Protein AF-A0A8T3XXR1-F1 (afdb_monomer)

Sequence (159 aa):
MVFEQLYPIFDMIFSPLTILPHYVSVLILSSMLTMLVLSINRLLVNKDVAKSIRTKMEEIKENLNQAQKLGDKENVNKLINEMMKTNNEYMKHTLKALVVSMLVISLILPWVGEKYKGLTVASLPFNLPFVGHSFDWLLWYFLVSLTLGWIANKMFGVS

Foldseek 3Di:
DVLVVCLVVVCVVLVVLLVDQLLRSLLVVLLVLLVVLLVLLVVLQDPVLVVVLVVLLVVLVVVLVVCVVVVPPVSNVVSVVVNVVSVVVVVVSVVVSVVVSVVSCVSVVVSVCVSQPPPFNDAAPDADVPCGGGDGSVNSSVVSSVVVVVVSCVVVVVD

Mean predicted aligned error: 7.07 Å

Radius of gyration: 22.3 Å; Cα contacts (8 Å, |Δi|>4): 105; chains: 1; bounding box: 42×40×64 Å

pLDDT: mean 86.7, std 7.04, range [40.81, 95.38]

Secondary structure (DSSP, 8-state):
-TGGGGHHHHHHHHHHHHTS-HHHHHHHHHHHHHHHHHHHHHHHS-HHHHHHHHHHHHHHHHHHHHHHHTT-HHHHHHHHHHHHHHHHHHHHHHHHHHHHHHHHHHHHHHHHHHHTTT---EEEEEEETTTEEEE-HHHHHHHHHHHHHHHHHHHTT--

Solvent-accessible surface area (backbone atoms only — not comparable to full-atom values): 8750 Å² total; per-residue (Å²): 114,78,72,62,70,47,43,65,59,50,45,68,73,42,44,78,44,68,75,45,61,56,47,58,29,49,49,52,52,28,48,52,51,40,51,52,42,51,49,50,36,57,71,57,48,56,67,66,58,56,48,51,51,52,53,51,52,52,52,45,51,52,52,37,56,51,28,58,75,69,65,39,64,68,60,34,54,52,42,53,52,51,49,52,52,52,50,50,53,52,47,52,52,51,48,54,33,48,52,54,40,49,54,55,46,64,65,48,50,60,54,53,49,65,76,41,57,94,40,72,32,45,77,50,99,57,74,44,88,100,58,46,48,50,32,42,54,66,58,50,32,50,53,50,36,52,54,51,48,53,52,48,40,62,77,68,64,78,114

Nearest PDB structures (foldseek):
  6zw6-assembly1_A  TM=5.375E-01  e=2.369E+00  Nostoc punctiforme
  6zw5-assembly1_A  TM=5.872E-01  e=4.623E+00  Nostoc punctiforme
  6zw4-assembly1_A  TM=5.785E-01  e=4.623E+00  Nostoc punctiforme

Structure (mmCIF, N/CA/C/O backbone):
data_AF-A0A8T3XXR1-F1
#
_entry.id   AF-A0A8T3XXR1-F1
#
loop_
_atom_site.group_PDB
_atom_site.id
_atom_site.type_symbol
_atom_site.label_atom_id
_atom_site.label_alt_id
_atom_site.label_comp_id
_atom_site.label_asym_id
_atom_site.label_entity_id
_atom_site.label_seq_id
_atom_site.pdbx_PDB_ins_code
_atom_site.Cartn_x
_atom_site.Cartn_y
_atom_site.Cartn_z
_atom_site.occupancy
_atom_site.B_iso_or_equiv
_atom_site.auth_seq_id
_atom_site.auth_comp_id
_atom_site.auth_asym_id
_atom_site.auth_atom_id
_atom_site.pdbx_PDB_model_num
ATOM 1 N N . MET A 1 1 ? 17.084 -18.160 -5.840 1.00 60.66 1 MET A N 1
ATOM 2 C CA . MET A 1 1 ? 16.945 -19.555 -6.323 1.00 60.66 1 MET A CA 1
ATOM 3 C C . MET A 1 1 ? 15.516 -19.994 -6.652 1.00 60.66 1 MET A C 1
ATOM 5 O O . MET A 1 1 ? 15.303 -20.301 -7.811 1.00 60.66 1 MET A O 1
ATOM 9 N N . VAL A 1 2 ? 14.528 -20.050 -5.736 1.00 71.81 2 VAL A N 1
ATOM 10 C CA . VAL A 1 2 ? 13.175 -20.557 -6.112 1.00 71.81 2 VAL A CA 1
ATOM 11 C C . VAL A 1 2 ? 12.416 -19.591 -7.038 1.00 71.81 2 VAL A C 1
ATOM 13 O O . VAL A 1 2 ? 11.851 -20.021 -8.035 1.00 71.81 2 VAL A O 1
ATOM 16 N N . PHE A 1 3 ? 12.447 -18.281 -6.768 1.00 74.31 3 PHE A N 1
ATOM 17 C CA . PHE A 1 3 ? 11.736 -17.287 -7.592 1.00 74.31 3 PHE A CA 1
ATOM 18 C C . PHE A 1 3 ? 12.329 -17.096 -8.996 1.00 74.31 3 PHE A C 1
ATOM 20 O O . PHE A 1 3 ? 11.594 -16.806 -9.933 1.00 74.31 3 PHE A O 1
ATOM 27 N N . GLU A 1 4 ? 13.634 -17.324 -9.162 1.00 81.25 4 GLU A N 1
ATOM 28 C CA . GLU A 1 4 ? 14.314 -17.260 -10.466 1.00 81.25 4 GLU A CA 1
ATOM 29 C C . GLU A 1 4 ? 13.793 -18.320 -11.445 1.00 81.25 4 GLU A C 1
ATOM 31 O O . GLU A 1 4 ? 13.802 -18.102 -12.651 1.00 81.25 4 GLU A O 1
ATOM 36 N N . GLN A 1 5 ? 13.260 -19.440 -10.943 1.00 85.75 5 GLN A N 1
ATOM 37 C CA . GLN A 1 5 ? 12.639 -20.466 -11.788 1.00 85.75 5 GLN A CA 1
ATOM 38 C C . GLN A 1 5 ? 11.371 -19.958 -12.490 1.00 85.75 5 GLN A C 1
ATOM 40 O O . GLN A 1 5 ? 10.970 -20.518 -13.507 1.00 85.75 5 GLN A O 1
ATOM 45 N N . LEU A 1 6 ? 10.746 -18.891 -11.977 1.00 86.38 6 LEU A N 1
ATOM 46 C CA . LEU A 1 6 ? 9.574 -18.261 -12.588 1.00 86.38 6 LEU A CA 1
ATOM 47 C C . LEU A 1 6 ? 9.952 -17.223 -13.652 1.00 86.38 6 LEU A C 1
ATOM 49 O O . LEU A 1 6 ? 9.092 -16.817 -14.432 1.00 86.38 6 LEU A O 1
ATOM 53 N N . TYR A 1 7 ? 11.220 -16.807 -13.723 1.00 88.31 7 TYR A N 1
ATOM 54 C CA . TYR A 1 7 ? 11.657 -15.756 -14.645 1.00 88.31 7 TYR A CA 1
ATOM 55 C C . TYR A 1 7 ? 11.426 -16.122 -16.116 1.00 88.31 7 TYR A C 1
ATOM 57 O O . TYR A 1 7 ? 10.880 -15.281 -16.822 1.00 88.31 7 TYR A O 1
ATOM 65 N N . PRO A 1 8 ? 11.702 -17.358 -16.584 1.00 88.69 8 PRO A N 1
ATOM 66 C CA . PRO A 1 8 ? 11.401 -17.745 -17.962 1.00 88.69 8 PRO A CA 1
ATOM 67 C C . PRO A 1 8 ? 9.906 -17.680 -18.295 1.00 88.69 8 PRO A C 1
ATOM 69 O O . PRO A 1 8 ? 9.537 -17.336 -19.415 1.00 88.69 8 PRO A O 1
ATOM 72 N N . ILE A 1 9 ? 9.037 -17.982 -17.322 1.00 88.25 9 ILE A N 1
ATOM 73 C CA . ILE A 1 9 ? 7.579 -17.893 -17.486 1.00 88.25 9 ILE A CA 1
ATOM 74 C C . ILE A 1 9 ? 7.178 -16.424 -17.633 1.00 88.25 9 ILE A C 1
ATOM 76 O O . ILE A 1 9 ? 6.437 -16.072 -18.550 1.00 88.25 9 ILE A O 1
ATOM 80 N N . PHE A 1 10 ? 7.695 -15.553 -16.763 1.00 88.31 10 PHE A N 1
ATOM 81 C CA . PHE A 1 10 ? 7.440 -14.118 -16.850 1.00 88.31 10 PHE A CA 1
ATOM 82 C C . PHE A 1 10 ? 8.002 -13.511 -18.136 1.00 88.31 10 PHE A C 1
ATOM 84 O O . PHE A 1 10 ? 7.298 -12.751 -18.793 1.00 88.31 10 PHE A O 1
ATOM 91 N N . ASP A 1 11 ? 9.207 -13.891 -18.557 1.00 88.12 11 ASP A N 1
ATOM 92 C CA . ASP A 1 11 ? 9.773 -13.455 -19.830 1.00 88.12 11 ASP A CA 1
ATOM 93 C C . ASP A 1 11 ? 8.923 -13.927 -21.011 1.00 88.12 11 ASP A C 1
ATOM 95 O O . ASP A 1 11 ? 8.665 -13.134 -21.906 1.00 88.12 11 ASP A O 1
ATOM 99 N N . MET A 1 12 ? 8.409 -15.159 -21.012 1.00 88.94 12 MET A N 1
ATOM 100 C CA . MET A 1 12 ? 7.519 -15.629 -22.078 1.00 88.94 12 MET A CA 1
ATOM 101 C C . MET A 1 12 ? 6.223 -14.807 -22.154 1.00 88.94 12 MET A C 1
ATOM 103 O O . MET A 1 12 ? 5.794 -14.434 -23.244 1.00 88.94 12 MET A O 1
ATOM 107 N N . ILE A 1 13 ? 5.611 -14.500 -21.007 1.00 87.62 13 ILE A N 1
ATOM 108 C CA . ILE A 1 13 ? 4.343 -13.755 -20.937 1.00 87.62 13 ILE A CA 1
ATOM 109 C C . ILE A 1 13 ? 4.544 -12.275 -21.289 1.00 87.62 13 ILE A C 1
ATOM 111 O O . ILE A 1 13 ? 3.745 -11.692 -22.021 1.00 87.62 13 ILE A O 1
ATOM 115 N N . PHE A 1 14 ? 5.603 -11.656 -20.767 1.00 88.12 14 PHE A N 1
ATOM 116 C CA . PHE A 1 14 ? 5.837 -10.215 -20.860 1.00 88.12 14 PHE A CA 1
ATOM 117 C C . PHE A 1 14 ? 6.865 -9.820 -21.928 1.00 88.12 14 PHE A C 1
ATOM 119 O O . PHE A 1 14 ? 7.109 -8.627 -22.109 1.00 88.12 14 PHE A O 1
ATOM 126 N N . SER A 1 15 ? 7.429 -10.770 -22.682 1.00 84.81 15 SER A N 1
ATOM 127 C CA . SER A 1 15 ? 8.380 -10.506 -23.776 1.00 84.81 15 SER A CA 1
ATOM 128 C C . SER A 1 15 ? 7.901 -9.411 -24.741 1.00 84.81 15 SER A C 1
ATOM 130 O O . SER A 1 15 ? 8.672 -8.469 -24.955 1.00 84.81 15 SER A O 1
ATOM 132 N N . PRO A 1 16 ? 6.644 -9.418 -25.242 1.00 86.44 16 PRO A N 1
ATOM 133 C CA . PRO A 1 16 ? 6.162 -8.367 -26.144 1.00 86.44 16 PRO A CA 1
ATOM 134 C C . PRO A 1 16 ? 6.233 -6.966 -25.527 1.00 86.44 16 PRO A C 1
ATOM 136 O O . PRO A 1 16 ? 6.450 -5.974 -26.218 1.00 86.44 16 PRO A O 1
ATOM 139 N N . LEU A 1 17 ? 6.081 -6.884 -24.205 1.00 84.50 17 LEU A N 1
ATOM 140 C CA . LEU A 1 17 ? 6.071 -5.633 -23.462 1.00 84.50 17 LEU A CA 1
ATOM 141 C C . LEU A 1 17 ? 7.483 -5.074 -23.255 1.00 84.50 17 LEU A C 1
ATOM 143 O O . LEU A 1 17 ? 7.662 -3.861 -23.190 1.00 84.50 17 LEU A O 1
ATOM 147 N N . THR A 1 18 ? 8.491 -5.945 -23.194 1.00 80.50 18 THR A N 1
ATOM 148 C CA . THR A 1 18 ? 9.899 -5.557 -23.000 1.00 80.50 18 THR A CA 1
ATOM 149 C C . THR A 1 18 ? 10.545 -4.933 -24.241 1.00 80.50 18 THR A C 1
ATOM 151 O O . THR A 1 18 ? 11.604 -4.331 -24.123 1.00 80.50 18 THR A O 1
ATOM 154 N N . ILE A 1 19 ? 9.897 -5.036 -25.408 1.00 85.44 19 ILE A N 1
ATOM 155 C CA . ILE A 1 19 ? 10.339 -4.415 -26.671 1.00 85.44 19 ILE A CA 1
ATOM 156 C C . ILE A 1 19 ? 9.982 -2.918 -26.715 1.00 85.44 19 ILE A C 1
ATOM 158 O O . ILE A 1 19 ? 10.613 -2.139 -27.429 1.00 85.44 19 ILE A O 1
ATOM 162 N N . LEU A 1 20 ? 8.955 -2.506 -25.965 1.00 87.50 20 LEU A N 1
ATOM 163 C CA . LEU A 1 20 ? 8.515 -1.114 -25.905 1.00 87.50 20 LEU A CA 1
ATOM 164 C C . LEU A 1 20 ? 9.551 -0.227 -25.181 1.00 87.50 20 LEU A C 1
ATOM 166 O O . LEU A 1 20 ? 10.403 -0.733 -24.447 1.00 87.50 20 LEU A O 1
ATOM 170 N N . PRO A 1 21 ? 9.479 1.110 -25.341 1.00 88.19 21 PRO A N 1
ATOM 171 C CA . PRO A 1 21 ? 10.314 2.022 -24.569 1.00 88.19 21 PRO A CA 1
ATOM 172 C C . PRO A 1 21 ? 10.153 1.785 -23.066 1.00 88.19 21 PRO A C 1
ATOM 174 O O . PRO A 1 21 ? 9.030 1.615 -22.586 1.00 88.19 21 PRO A O 1
ATOM 177 N N . HIS A 1 22 ? 11.256 1.844 -22.313 1.00 86.12 22 HIS A N 1
ATOM 178 C CA . HIS A 1 22 ? 11.286 1.436 -20.903 1.00 86.12 22 HIS A CA 1
ATOM 179 C C . HIS A 1 22 ? 10.199 2.115 -20.049 1.00 86.12 22 HIS A C 1
ATOM 181 O O . HIS A 1 22 ? 9.549 1.445 -19.248 1.00 86.12 22 HIS A O 1
ATOM 187 N N . TYR A 1 23 ? 9.932 3.412 -20.257 1.00 85.94 23 TYR A N 1
ATOM 188 C CA . TYR A 1 23 ? 8.860 4.130 -19.553 1.00 85.94 23 TYR A CA 1
ATOM 189 C C . TYR A 1 23 ? 7.467 3.543 -19.813 1.00 85.94 23 TYR A C 1
ATOM 191 O O . TYR A 1 23 ? 6.683 3.410 -18.872 1.00 85.94 23 TYR A O 1
ATOM 199 N N . VAL A 1 24 ? 7.162 3.158 -21.059 1.00 88.88 24 VAL A N 1
ATOM 200 C CA . VAL A 1 24 ? 5.875 2.555 -21.444 1.00 88.88 24 VAL A CA 1
ATOM 201 C C . VAL A 1 24 ? 5.772 1.144 -20.886 1.00 88.88 24 VAL A C 1
ATOM 203 O O . VAL A 1 24 ? 4.755 0.802 -20.285 1.00 88.88 24 VAL A O 1
ATOM 206 N N . SER A 1 25 ? 6.825 0.335 -21.033 1.00 89.81 25 SER A N 1
ATOM 207 C CA . SER A 1 25 ? 6.836 -1.042 -20.538 1.00 89.81 25 SER A CA 1
ATOM 208 C C . SER A 1 25 ? 6.596 -1.092 -19.035 1.00 89.81 25 SER A C 1
ATOM 210 O O . SER A 1 25 ? 5.697 -1.796 -18.576 1.00 89.81 25 SER A O 1
ATOM 212 N N . VAL A 1 26 ? 7.351 -0.301 -18.262 1.00 89.00 26 VAL A N 1
ATOM 213 C CA . VAL A 1 26 ? 7.214 -0.275 -16.803 1.00 89.00 26 VAL A CA 1
ATOM 214 C C . VAL A 1 26 ? 5.882 0.355 -16.401 1.00 89.00 26 VAL A C 1
ATOM 216 O O . VAL A 1 26 ? 5.276 -0.121 -15.446 1.00 89.00 26 VAL A O 1
ATOM 219 N N . LEU A 1 27 ? 5.359 1.350 -17.130 1.00 90.75 27 LEU A N 1
ATOM 220 C CA . LEU A 1 27 ? 4.021 1.895 -16.868 1.00 90.75 27 LEU A CA 1
ATOM 221 C C . LEU A 1 27 ? 2.937 0.824 -17.021 1.00 90.75 27 LEU A C 1
ATOM 223 O O . LEU A 1 27 ? 2.100 0.682 -16.128 1.00 90.75 27 LEU A O 1
ATOM 227 N N . ILE A 1 28 ? 2.951 0.058 -18.116 1.00 91.25 28 ILE A N 1
ATOM 228 C CA . ILE A 1 28 ? 1.955 -0.991 -18.361 1.00 91.25 28 ILE A CA 1
ATOM 229 C C . ILE A 1 28 ? 2.101 -2.109 -17.322 1.00 91.25 28 ILE A C 1
ATOM 231 O O . ILE A 1 28 ? 1.103 -2.479 -16.706 1.00 91.25 28 ILE A O 1
ATO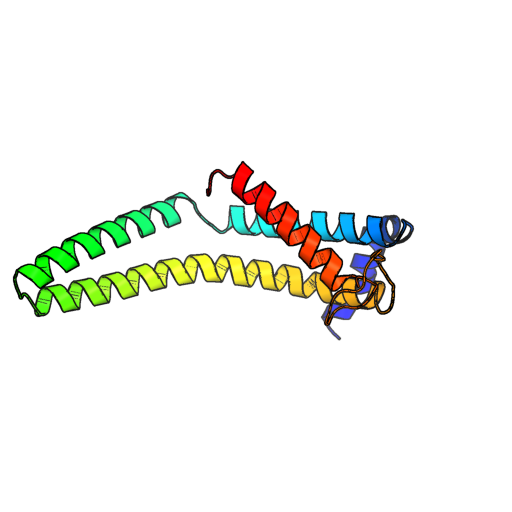M 235 N N . LEU A 1 29 ? 3.325 -2.580 -17.049 1.00 90.50 29 LEU A N 1
ATOM 236 C CA . LEU A 1 29 ? 3.586 -3.586 -16.007 1.00 90.50 29 LEU A CA 1
ATOM 237 C C . LEU A 1 29 ? 3.087 -3.128 -14.636 1.00 90.50 29 LEU A C 1
ATOM 239 O O . LEU A 1 29 ? 2.371 -3.860 -13.955 1.00 90.50 29 LEU A O 1
ATOM 243 N N . SER A 1 30 ? 3.429 -1.900 -14.249 1.00 90.12 30 SER A N 1
ATOM 244 C CA . SER A 1 30 ? 3.026 -1.316 -12.968 1.00 90.12 30 SER A CA 1
ATOM 245 C C . SER A 1 30 ? 1.515 -1.175 -12.878 1.00 90.12 30 SER A C 1
ATOM 247 O O . SER A 1 30 ? 0.929 -1.454 -11.833 1.00 90.12 30 SER A O 1
ATOM 249 N N . SER A 1 31 ? 0.870 -0.796 -13.982 1.00 90.81 31 SER A N 1
ATOM 250 C CA . SER A 1 31 ? -0.583 -0.667 -14.054 1.00 90.81 31 SER A CA 1
ATOM 251 C C . SER A 1 31 ? -1.278 -2.017 -13.927 1.00 90.81 31 SER A C 1
ATOM 253 O O . SER A 1 31 ? -2.196 -2.149 -13.122 1.00 90.81 31 SER A O 1
ATOM 255 N N . MET A 1 32 ? -0.810 -3.036 -14.652 1.00 90.38 32 MET A N 1
ATOM 256 C CA . MET A 1 32 ? -1.334 -4.400 -14.559 1.00 90.38 32 MET A CA 1
ATOM 257 C C . MET A 1 32 ? -1.151 -4.976 -13.153 1.00 90.38 32 MET A C 1
ATOM 259 O O . MET A 1 32 ? -2.105 -5.500 -12.580 1.00 90.38 32 MET A O 1
ATOM 263 N N . LEU A 1 33 ? 0.043 -4.829 -12.569 1.00 90.44 33 LEU A N 1
ATOM 264 C CA . LEU A 1 33 ? 0.333 -5.296 -11.215 1.00 90.44 33 LEU A CA 1
ATOM 265 C C . LEU A 1 33 ? -0.549 -4.589 -10.182 1.00 90.44 33 LEU A C 1
ATOM 267 O O . LEU A 1 33 ? -1.155 -5.242 -9.335 1.00 90.44 33 LEU A O 1
ATOM 271 N N . THR A 1 34 ? -0.682 -3.265 -10.288 1.00 90.38 34 THR A N 1
ATOM 272 C CA . THR A 1 34 ? -1.531 -2.482 -9.385 1.00 90.38 34 THR A CA 1
ATOM 273 C C . THR A 1 34 ? -2.997 -2.885 -9.526 1.00 90.38 34 THR A C 1
ATOM 275 O O . THR A 1 34 ? -3.660 -3.110 -8.519 1.00 90.38 34 THR A O 1
ATOM 278 N N . MET A 1 35 ? -3.513 -3.056 -10.747 1.00 89.88 35 MET A N 1
ATOM 279 C CA . MET A 1 35 ? -4.883 -3.537 -10.961 1.00 89.88 35 MET A CA 1
ATOM 280 C C . MET A 1 35 ? -5.107 -4.933 -10.381 1.00 89.88 35 MET A C 1
ATOM 282 O O . MET A 1 35 ? -6.157 -5.188 -9.788 1.00 89.88 35 MET A O 1
ATOM 286 N N . LEU A 1 36 ? -4.132 -5.832 -10.516 1.00 89.75 36 LEU A N 1
ATOM 287 C CA . LEU A 1 36 ? -4.204 -7.177 -9.957 1.00 89.75 36 LEU A CA 1
ATOM 288 C C . LEU A 1 36 ? -4.246 -7.127 -8.423 1.00 89.75 36 LEU A C 1
ATOM 290 O O . LEU A 1 36 ? -5.129 -7.729 -7.814 1.00 89.75 36 LEU A O 1
ATOM 294 N N . VAL A 1 37 ? -3.369 -6.337 -7.797 1.00 88.88 37 VAL A N 1
ATOM 295 C CA . VAL A 1 37 ? -3.358 -6.117 -6.342 1.00 88.88 37 VAL A CA 1
ATOM 296 C C . VAL A 1 37 ? -4.670 -5.488 -5.866 1.00 88.88 37 VAL A C 1
ATOM 298 O O . VAL A 1 37 ? -5.246 -5.939 -4.877 1.00 88.88 37 VAL A O 1
ATOM 301 N N . LEU A 1 38 ? -5.193 -4.482 -6.568 1.00 87.50 38 LEU A N 1
ATOM 302 C CA . LEU A 1 38 ? -6.478 -3.857 -6.242 1.00 87.50 38 LEU A CA 1
ATOM 303 C C . LEU A 1 38 ? -7.640 -4.848 -6.355 1.00 87.50 38 LEU A C 1
ATOM 305 O O . LEU A 1 38 ? -8.530 -4.855 -5.506 1.00 87.50 38 LEU A O 1
ATOM 309 N N . SER A 1 39 ? -7.617 -5.713 -7.369 1.00 87.44 39 SER A N 1
ATOM 310 C CA . SER A 1 39 ? -8.634 -6.748 -7.566 1.00 87.44 39 SER A CA 1
ATOM 311 C C . SER A 1 39 ? -8.606 -7.773 -6.435 1.00 87.44 39 SER A C 1
ATOM 313 O O . SER A 1 39 ? -9.649 -8.093 -5.869 1.00 87.44 39 SER A O 1
ATOM 315 N N . ILE A 1 40 ? -7.416 -8.229 -6.039 1.00 87.19 40 ILE A N 1
ATOM 316 C CA . ILE A 1 40 ? -7.232 -9.131 -4.897 1.00 87.19 40 ILE A CA 1
ATOM 317 C C . ILE A 1 40 ? -7.719 -8.479 -3.605 1.00 87.19 40 ILE A C 1
ATOM 319 O O . ILE A 1 40 ? -8.491 -9.088 -2.867 1.00 87.19 40 ILE A O 1
ATOM 323 N N . ASN A 1 41 ? -7.329 -7.228 -3.347 1.00 84.94 41 ASN A N 1
ATOM 324 C CA . ASN A 1 41 ? -7.798 -6.495 -2.173 1.00 84.94 41 ASN A CA 1
ATOM 325 C C . ASN A 1 41 ? -9.320 -6.372 -2.166 1.00 84.94 41 ASN A C 1
ATOM 327 O O . ASN A 1 41 ? -9.947 -6.619 -1.143 1.00 84.94 41 ASN A O 1
ATOM 331 N N . ARG A 1 42 ? -9.935 -6.074 -3.312 1.00 82.50 42 ARG A N 1
ATOM 332 C CA . ARG A 1 42 ? -11.393 -5.999 -3.433 1.00 82.50 42 ARG A CA 1
ATOM 333 C C . ARG A 1 42 ? -12.080 -7.334 -3.145 1.00 82.50 42 ARG A C 1
ATOM 335 O O . ARG A 1 42 ? -13.141 -7.333 -2.534 1.00 82.50 42 ARG A O 1
ATOM 342 N N . LEU A 1 43 ? -11.513 -8.450 -3.600 1.00 83.50 43 LEU A N 1
ATOM 343 C CA . LEU A 1 43 ? -12.080 -9.780 -3.361 1.00 83.50 43 LEU A CA 1
ATOM 344 C C . LEU A 1 43 ? -11.914 -10.227 -1.903 1.00 83.50 43 LEU A C 1
ATOM 346 O O . LEU A 1 43 ? -12.785 -10.905 -1.366 1.00 83.50 43 LEU A O 1
ATOM 350 N N . LEU A 1 44 ? -10.807 -9.855 -1.256 1.00 82.88 44 LEU A N 1
ATOM 351 C CA . LEU A 1 44 ? -10.500 -10.269 0.115 1.00 82.88 44 LEU A CA 1
ATOM 352 C C . LEU A 1 44 ? -11.127 -9.365 1.182 1.00 82.88 44 LEU A C 1
ATOM 354 O O . LEU A 1 44 ? -11.432 -9.841 2.277 1.00 82.88 44 LEU A O 1
ATOM 358 N N . VAL A 1 45 ? -11.317 -8.078 0.884 1.00 80.88 45 VAL A N 1
ATOM 359 C CA . VAL A 1 45 ? -11.909 -7.103 1.804 1.00 80.88 45 VAL A CA 1
ATOM 360 C C . VAL A 1 45 ? -13.420 -7.066 1.598 1.00 80.88 45 VAL A C 1
ATOM 362 O O . VAL A 1 45 ? -13.936 -6.453 0.664 1.00 80.88 45 VAL A O 1
ATOM 365 N N . ASN A 1 46 ? -14.149 -7.702 2.513 1.00 78.50 46 ASN A N 1
ATOM 366 C CA . ASN A 1 46 ? -15.604 -7.639 2.533 1.00 78.50 46 ASN A CA 1
ATOM 367 C C . ASN A 1 46 ? -16.067 -6.270 3.073 1.00 78.50 46 ASN A C 1
ATOM 369 O O . ASN A 1 46 ? -15.811 -5.928 4.232 1.00 78.50 46 ASN A O 1
ATOM 373 N N . LYS A 1 47 ? -16.769 -5.498 2.232 1.00 76.69 47 LYS A N 1
ATOM 374 C CA . LYS A 1 47 ? -17.304 -4.173 2.588 1.00 76.69 47 LYS A CA 1
ATOM 375 C C . LYS A 1 47 ? -18.294 -4.227 3.758 1.00 76.69 47 LYS A C 1
ATOM 377 O O . LYS A 1 47 ? -18.289 -3.316 4.582 1.00 76.69 47 LYS A O 1
ATOM 382 N N . ASP A 1 48 ? -19.086 -5.290 3.869 1.00 81.69 48 ASP A N 1
ATOM 383 C CA . ASP A 1 48 ? -20.085 -5.450 4.931 1.00 81.69 48 ASP A CA 1
ATOM 384 C C . ASP A 1 48 ? -19.429 -5.727 6.284 1.00 81.69 48 ASP A C 1
ATOM 386 O O . ASP A 1 48 ? -19.836 -5.166 7.300 1.00 81.69 48 ASP A O 1
ATOM 390 N N . VAL A 1 49 ? -18.355 -6.522 6.293 1.00 82.31 49 VAL A N 1
ATOM 391 C CA . VAL A 1 49 ? -17.545 -6.769 7.498 1.00 82.31 49 VAL A CA 1
ATOM 392 C C . VAL A 1 49 ? -16.851 -5.486 7.949 1.00 82.31 49 VAL A C 1
ATOM 394 O O . VAL A 1 49 ? -16.875 -5.144 9.126 1.00 82.31 49 VAL A O 1
ATOM 397 N N . ALA A 1 50 ? -16.279 -4.721 7.015 1.00 83.31 50 ALA A N 1
ATOM 398 C CA . ALA A 1 50 ? -15.670 -3.437 7.349 1.00 83.31 50 ALA A CA 1
ATOM 399 C C . ALA A 1 50 ? -16.699 -2.447 7.926 1.00 83.31 50 ALA A C 1
ATOM 401 O O . ALA A 1 50 ? -16.398 -1.734 8.884 1.00 83.31 50 ALA A O 1
ATOM 402 N N . LYS A 1 51 ? -17.919 -2.416 7.374 1.00 87.62 51 LYS A N 1
ATOM 403 C CA . LYS A 1 51 ? -19.009 -1.569 7.869 1.00 87.62 51 LYS A CA 1
ATOM 404 C C . LYS A 1 51 ? -19.474 -1.996 9.262 1.00 87.62 51 LYS A C 1
ATOM 406 O O . LYS A 1 51 ? -19.576 -1.143 10.136 1.00 87.62 51 LYS A O 1
ATOM 411 N N . SER A 1 52 ? -19.706 -3.288 9.490 1.00 89.62 52 SER A N 1
ATOM 412 C CA . SER A 1 52 ? -20.181 -3.789 10.787 1.00 89.62 52 SER A CA 1
ATOM 413 C C . SER A 1 52 ? -19.163 -3.561 11.905 1.00 89.62 52 SER A C 1
ATOM 415 O O . SER A 1 52 ? -19.539 -3.141 12.996 1.00 89.62 52 SER A O 1
ATOM 417 N N . ILE A 1 53 ? -17.871 -3.750 11.625 1.00 89.50 53 ILE A N 1
ATOM 418 C CA . ILE A 1 53 ? -16.784 -3.436 12.557 1.00 89.50 53 ILE A CA 1
ATOM 419 C C . ILE A 1 53 ? -16.763 -1.940 12.887 1.00 89.50 53 ILE A C 1
ATOM 421 O O . ILE A 1 53 ? -16.635 -1.584 14.056 1.00 89.50 53 ILE A O 1
ATOM 425 N N . ARG A 1 54 ? -16.901 -1.058 11.885 1.00 88.00 54 ARG A N 1
ATOM 426 C CA . ARG A 1 54 ? -16.949 0.397 12.114 1.00 88.00 54 ARG A CA 1
ATOM 427 C C . ARG A 1 54 ? -18.117 0.784 13.016 1.00 88.00 54 ARG A C 1
ATOM 429 O O . ARG A 1 54 ? -17.894 1.471 14.005 1.00 88.00 54 ARG A O 1
ATOM 436 N N . THR A 1 55 ? -19.318 0.283 12.731 1.00 93.50 55 THR A N 1
ATOM 437 C CA . THR A 1 55 ? -20.506 0.543 13.558 1.00 93.50 55 THR A CA 1
ATOM 438 C C . THR A 1 55 ? -20.321 0.041 14.992 1.00 93.50 55 THR A C 1
ATOM 440 O O . THR A 1 55 ? -20.576 0.787 15.930 1.00 93.50 55 THR A O 1
ATOM 443 N N . LYS A 1 56 ? -19.791 -1.176 15.185 1.00 93.56 56 LYS A N 1
ATOM 444 C CA . LYS A 1 56 ? -19.479 -1.698 16.529 1.00 93.56 56 LYS A CA 1
ATOM 445 C C . LYS A 1 56 ? -18.464 -0.828 17.271 1.00 93.56 56 LYS A C 1
ATOM 447 O O . LYS A 1 56 ? -18.614 -0.585 18.461 1.00 93.56 56 LYS A O 1
ATOM 452 N N . MET A 1 57 ? -17.428 -0.344 16.587 1.00 92.31 57 MET A N 1
ATOM 453 C CA . MET A 1 57 ? -16.428 0.542 17.194 1.00 92.31 57 MET A CA 1
ATOM 454 C C . MET A 1 57 ? -17.029 1.885 17.634 1.00 92.31 57 MET A C 1
ATOM 456 O O . MET A 1 57 ? -16.634 2.408 18.676 1.00 92.31 57 MET A O 1
ATOM 460 N N . GLU A 1 58 ? -17.975 2.439 16.869 1.00 93.81 58 GLU A N 1
ATOM 461 C CA . GLU A 1 58 ? -18.712 3.658 17.235 1.00 93.81 58 GLU A CA 1
ATOM 462 C C . GLU A 1 58 ? -19.597 3.432 18.466 1.00 93.81 58 GLU A C 1
ATOM 464 O O . GLU A 1 58 ? -19.525 4.212 19.416 1.00 93.81 58 GLU A O 1
ATOM 469 N N . GLU A 1 59 ? -20.340 2.325 18.496 1.00 95.38 59 GLU A N 1
ATOM 470 C CA . GLU A 1 59 ? -21.188 1.937 19.628 1.00 95.38 59 GLU A CA 1
ATOM 471 C C . GLU A 1 59 ? -20.366 1.720 20.909 1.00 95.38 59 GLU A C 1
ATOM 473 O O . GLU A 1 59 ? -20.675 2.285 21.960 1.00 95.38 59 GLU A O 1
ATOM 478 N N . ILE A 1 60 ? -19.254 0.976 20.826 1.00 93.38 60 ILE A N 1
ATOM 479 C CA . ILE A 1 60 ? -18.352 0.765 21.967 1.00 93.38 60 ILE A CA 1
ATOM 480 C C . ILE A 1 60 ? -17.809 2.106 22.470 1.00 93.38 60 ILE A C 1
ATOM 482 O O . ILE A 1 60 ? -17.735 2.319 23.678 1.00 93.38 60 ILE A O 1
ATOM 486 N N . LYS A 1 61 ? -17.447 3.030 21.573 1.00 93.12 61 LYS A N 1
ATOM 487 C CA . LYS A 1 61 ? -16.941 4.358 21.949 1.00 93.12 61 LYS A CA 1
ATOM 488 C C . LYS A 1 61 ? -18.001 5.190 22.674 1.00 93.12 61 LYS A C 1
ATOM 490 O O . LYS A 1 61 ? -17.672 5.869 23.648 1.00 93.12 61 LYS A O 1
ATOM 495 N N . GLU A 1 62 ? -19.250 5.147 22.223 1.00 95.12 62 GLU A N 1
ATOM 496 C CA . GLU A 1 62 ? -20.357 5.842 22.882 1.00 95.12 62 GLU A CA 1
ATOM 497 C C . GLU A 1 62 ? -20.621 5.274 24.282 1.00 95.12 62 GLU A C 1
ATOM 499 O O . GLU A 1 62 ? -20.625 6.026 25.262 1.00 95.12 62 GLU A O 1
ATOM 504 N N . ASN A 1 63 ? -20.712 3.949 24.396 1.00 92.81 63 ASN A N 1
ATOM 505 C CA . ASN A 1 63 ? -20.901 3.255 25.669 1.00 92.81 63 ASN A CA 1
ATOM 506 C C . ASN A 1 63 ? -19.735 3.503 26.637 1.00 92.81 63 ASN A C 1
ATOM 508 O O . ASN A 1 63 ? -19.946 3.675 27.837 1.00 92.81 63 ASN A O 1
ATOM 512 N N . LEU A 1 64 ? -18.502 3.584 26.129 1.00 93.50 64 LEU A N 1
ATOM 513 C CA . LEU A 1 64 ? -17.314 3.852 26.941 1.00 93.50 64 LEU A CA 1
ATOM 514 C C . LEU A 1 64 ? -17.371 5.265 27.530 1.00 93.50 64 LEU A C 1
ATOM 516 O O . LEU A 1 64 ? -17.135 5.437 28.725 1.00 93.50 64 LEU A O 1
ATOM 520 N N . ASN A 1 65 ? -17.763 6.261 26.730 1.00 92.94 65 ASN A N 1
ATOM 521 C CA . ASN A 1 65 ? -17.964 7.629 27.212 1.00 92.94 65 ASN A CA 1
ATOM 522 C C . ASN A 1 65 ? -19.052 7.702 28.296 1.00 92.94 65 ASN A C 1
ATOM 524 O O . ASN A 1 65 ? -18.912 8.455 29.260 1.00 92.94 65 ASN A O 1
ATOM 528 N N . GLN A 1 66 ? -20.139 6.939 28.150 1.00 92.94 66 GLN A N 1
ATOM 529 C CA . GLN A 1 66 ? -21.209 6.877 29.149 1.00 92.94 66 GLN A CA 1
ATOM 530 C C . GLN A 1 66 ? -20.740 6.194 30.443 1.00 92.94 66 GLN A C 1
ATOM 532 O O . GLN A 1 66 ? -20.906 6.757 31.525 1.00 92.94 66 GLN A O 1
ATOM 537 N N . ALA A 1 67 ? -20.078 5.039 30.347 1.00 90.69 67 ALA A N 1
ATOM 538 C CA . ALA A 1 67 ? -19.550 4.308 31.500 1.00 90.69 67 ALA A CA 1
ATOM 539 C C . ALA A 1 67 ? -18.480 5.111 32.265 1.00 90.69 67 ALA A C 1
ATOM 541 O O . ALA A 1 67 ? -18.458 5.104 33.496 1.00 90.69 67 ALA A O 1
ATOM 542 N N . GLN A 1 68 ? -17.638 5.872 31.555 1.00 89.44 68 GLN A N 1
ATOM 543 C CA . GLN A 1 68 ? -16.675 6.792 32.167 1.00 89.44 68 GLN A CA 1
ATOM 544 C C . GLN A 1 68 ? -17.358 7.917 32.951 1.00 89.44 68 GLN A C 1
ATOM 546 O O . GLN A 1 68 ? -16.940 8.212 34.069 1.00 89.44 68 GLN A O 1
ATOM 551 N N . LYS A 1 69 ? -18.423 8.519 32.399 1.00 92.19 69 LYS A N 1
ATOM 552 C CA . LYS A 1 69 ? -19.208 9.561 33.087 1.00 92.19 69 LYS A CA 1
ATOM 553 C C . LYS A 1 69 ? -19.869 9.044 34.366 1.00 92.19 69 LYS A C 1
ATOM 555 O O . LYS A 1 69 ? -19.985 9.792 35.329 1.00 92.19 69 LYS A O 1
ATOM 560 N N . LEU A 1 70 ? -20.285 7.778 34.371 1.00 90.88 70 LEU A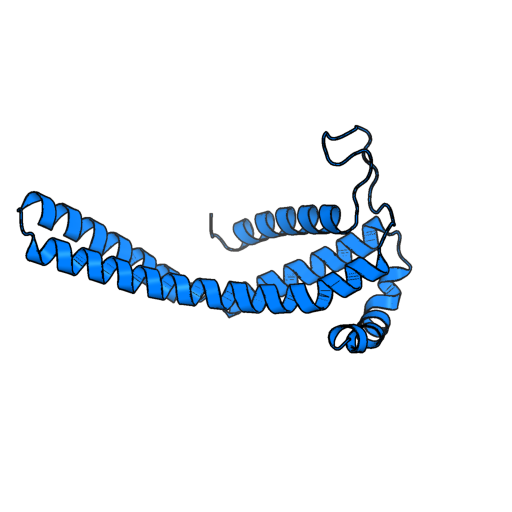 N 1
ATOM 561 C CA . LEU A 1 70 ? -20.921 7.116 35.512 1.00 90.88 70 LEU A CA 1
ATOM 562 C C . LEU A 1 70 ? -19.912 6.565 36.539 1.00 90.88 70 LEU A C 1
ATOM 564 O O . LEU A 1 70 ? -20.318 6.113 37.605 1.00 90.88 70 LEU A O 1
ATOM 568 N N . GLY A 1 71 ? -18.604 6.604 36.249 1.00 89.50 71 GLY A N 1
ATOM 569 C CA . GLY A 1 71 ? -17.557 6.094 37.142 1.00 89.50 71 GLY A CA 1
ATOM 570 C C . GLY A 1 71 ? -17.505 4.564 37.254 1.00 89.50 71 GLY A C 1
ATOM 571 O O . GLY A 1 71 ? -16.858 4.037 38.162 1.00 89.50 71 GLY A O 1
ATOM 572 N N . ASP A 1 72 ? -18.155 3.845 36.337 1.00 90.44 72 ASP A N 1
ATOM 573 C CA . ASP A 1 72 ? -18.253 2.387 36.352 1.00 90.44 72 ASP A CA 1
ATOM 574 C C . ASP A 1 72 ? -16.986 1.737 35.776 1.00 90.44 72 ASP A C 1
ATOM 576 O O . ASP A 1 72 ? -16.863 1.449 34.582 1.00 90.44 72 ASP A O 1
ATOM 580 N N . LYS A 1 73 ? -16.003 1.517 36.652 1.00 86.69 73 LYS A N 1
ATOM 581 C CA . LYS A 1 73 ? -14.693 0.962 36.280 1.00 86.69 73 LYS A CA 1
ATOM 582 C C . LYS A 1 73 ? -14.774 -0.452 35.698 1.00 86.69 73 LYS A C 1
ATOM 584 O O . LYS A 1 73 ? -13.929 -0.809 34.876 1.00 86.69 73 LYS A O 1
ATOM 589 N N . GLU A 1 74 ? -15.747 -1.262 36.115 1.00 89.75 74 GLU A N 1
ATOM 590 C CA . GLU A 1 74 ? -15.880 -2.634 35.622 1.00 89.75 74 GLU A CA 1
ATOM 591 C C . GLU A 1 74 ? -16.367 -2.633 34.170 1.00 89.75 74 GLU A C 1
ATOM 593 O O . GLU A 1 74 ? -15.758 -3.279 33.311 1.00 89.75 74 GLU A O 1
ATOM 598 N N . ASN A 1 75 ? -17.407 -1.851 33.874 1.00 89.88 75 ASN A N 1
ATOM 599 C CA . ASN A 1 75 ? -17.927 -1.726 32.516 1.00 89.88 75 ASN A CA 1
ATOM 600 C C . ASN A 1 75 ? -16.944 -1.023 31.575 1.00 89.88 75 ASN A C 1
ATOM 602 O O . ASN A 1 75 ? -16.798 -1.451 30.430 1.00 89.88 75 ASN A O 1
ATOM 606 N N . VAL A 1 76 ? -16.185 -0.032 32.055 1.00 92.50 76 VAL A N 1
ATOM 607 C CA . VAL A 1 76 ? -15.095 0.574 31.270 1.00 92.50 76 VAL A CA 1
ATOM 608 C C . VAL A 1 76 ? -14.068 -0.481 30.843 1.00 92.50 76 VAL A C 1
ATOM 610 O O . VAL A 1 76 ? -13.726 -0.561 29.663 1.00 92.50 76 VAL A O 1
ATOM 613 N N . ASN A 1 77 ? -13.611 -1.339 31.761 1.00 93.31 77 ASN A N 1
ATOM 614 C CA . ASN A 1 77 ? -12.645 -2.392 31.431 1.00 93.31 77 ASN A CA 1
ATOM 615 C C . ASN A 1 77 ? -13.215 -3.427 30.447 1.00 93.31 77 ASN A C 1
ATOM 617 O O . ASN A 1 77 ? -12.503 -3.875 29.544 1.00 93.31 77 ASN A O 1
ATOM 621 N N . LYS A 1 78 ? -14.496 -3.799 30.583 1.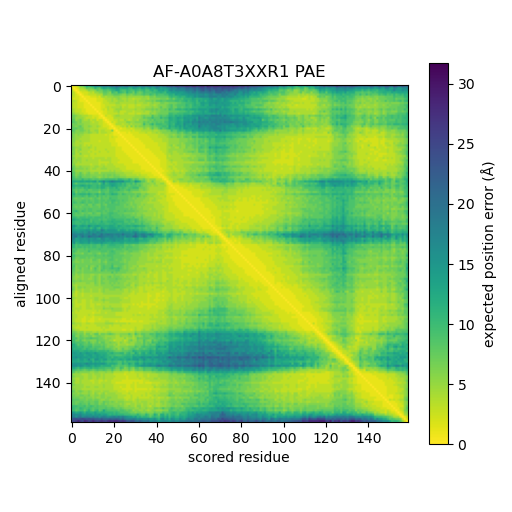00 95.00 78 LYS A N 1
ATOM 622 C CA . LYS A 1 78 ? -15.174 -4.696 29.631 1.00 95.00 78 LYS A CA 1
ATOM 623 C C . LYS A 1 78 ? -15.219 -4.095 28.224 1.00 95.00 78 LYS A C 1
ATOM 625 O O . LYS A 1 78 ? -14.803 -4.765 27.280 1.00 95.00 78 LYS A O 1
ATOM 630 N N . LEU A 1 79 ? -15.625 -2.831 28.097 1.00 94.56 79 LEU A N 1
ATOM 631 C CA . LEU A 1 79 ? -15.725 -2.123 26.815 1.00 94.56 79 LEU A CA 1
ATOM 632 C C . LEU A 1 79 ? -14.359 -1.910 26.153 1.00 94.56 79 LEU A C 1
ATOM 634 O O . LEU A 1 79 ? -14.229 -2.073 24.943 1.00 94.56 79 LEU A O 1
ATOM 638 N N . ILE A 1 80 ? -13.313 -1.620 26.931 1.00 92.56 80 ILE A N 1
ATOM 639 C CA . ILE A 1 80 ? -11.937 -1.544 26.420 1.00 92.56 80 ILE A CA 1
ATOM 640 C C . ILE A 1 80 ? -11.491 -2.900 25.848 1.00 92.56 80 ILE A C 1
ATOM 642 O O . ILE A 1 80 ? -10.931 -2.962 24.752 1.00 92.56 80 ILE A O 1
ATOM 646 N N . ASN A 1 81 ? -11.765 -4.001 26.551 1.00 94.62 81 ASN A N 1
ATOM 647 C CA . ASN A 1 81 ? -11.439 -5.343 26.064 1.00 94.62 81 ASN A CA 1
ATOM 648 C C . ASN A 1 81 ? -12.228 -5.70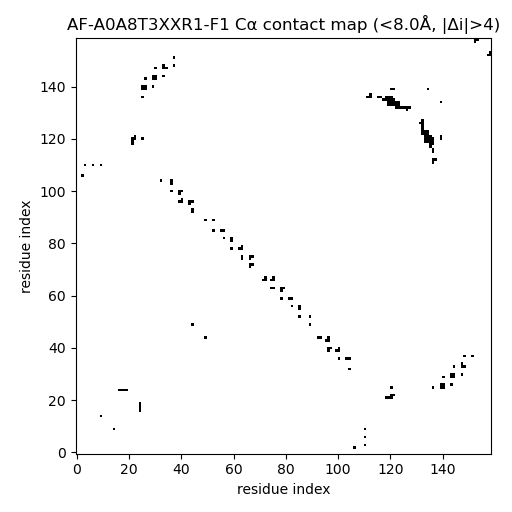7 24.798 1.00 94.62 81 ASN A C 1
ATOM 650 O O . ASN A 1 81 ? -11.687 -6.339 23.888 1.00 94.62 81 ASN A O 1
ATOM 654 N N . GLU A 1 82 ? -13.495 -5.312 24.722 1.00 94.69 82 GLU A N 1
ATOM 655 C CA . GLU A 1 82 ? -14.330 -5.503 23.537 1.00 94.69 82 GLU A CA 1
ATOM 656 C C . GLU A 1 82 ? -13.837 -4.674 22.343 1.00 94.69 82 GLU A C 1
ATOM 658 O O . GLU A 1 82 ? -13.739 -5.197 21.229 1.00 94.69 82 GLU A O 1
ATOM 663 N N . MET A 1 83 ? -13.410 -3.430 22.581 1.00 92.75 83 MET A N 1
ATOM 664 C CA . MET A 1 83 ? -12.754 -2.586 21.580 1.00 92.75 83 MET A CA 1
ATOM 665 C C . MET A 1 83 ? -11.482 -3.251 21.049 1.00 92.75 83 MET A C 1
ATOM 667 O O . MET A 1 83 ? -11.289 -3.337 19.838 1.00 92.75 83 MET A O 1
ATOM 671 N N . MET A 1 84 ? -10.629 -3.781 21.934 1.00 93.88 84 MET A N 1
ATOM 672 C CA . MET A 1 84 ? -9.411 -4.488 21.527 1.00 93.88 84 MET A CA 1
ATOM 673 C C . MET A 1 84 ? -9.718 -5.734 20.689 1.00 93.88 84 MET A C 1
ATOM 675 O O . MET A 1 84 ? -9.053 -5.974 19.680 1.00 93.88 84 MET A O 1
ATOM 679 N N . LYS A 1 85 ? -10.731 -6.525 21.066 1.00 94.25 85 LYS A N 1
ATOM 680 C CA . LYS A 1 85 ? -11.160 -7.702 20.292 1.00 94.25 85 LYS A CA 1
ATOM 681 C C . LYS A 1 85 ? -11.666 -7.310 18.905 1.00 94.25 85 LYS A C 1
ATOM 683 O O . LYS A 1 85 ? -11.230 -7.903 17.921 1.00 94.25 85 LYS A O 1
ATOM 688 N N . THR A 1 86 ? -12.512 -6.286 18.832 1.00 92.56 86 THR A N 1
ATOM 689 C CA . THR A 1 86 ? -13.065 -5.766 17.573 1.00 92.56 86 THR A CA 1
ATOM 690 C C . THR A 1 86 ? -11.959 -5.209 16.674 1.00 92.56 86 THR A C 1
ATOM 692 O O . THR A 1 86 ? -11.904 -5.509 15.481 1.00 92.56 86 THR A O 1
ATOM 695 N N . ASN A 1 87 ? -11.001 -4.477 17.246 1.00 91.00 87 ASN A N 1
ATOM 696 C CA . ASN A 1 87 ? -9.840 -3.979 16.515 1.00 91.00 87 ASN A CA 1
ATOM 697 C C . ASN A 1 87 ? -8.933 -5.120 16.018 1.00 91.00 87 ASN A C 1
ATOM 699 O O . ASN A 1 87 ? -8.423 -5.068 14.902 1.00 91.00 87 ASN A O 1
ATOM 703 N N . ASN A 1 88 ? -8.761 -6.186 16.804 1.00 92.62 88 ASN A N 1
ATOM 704 C CA . ASN A 1 88 ? -8.020 -7.372 16.373 1.00 92.62 88 ASN A CA 1
ATOM 705 C C . ASN A 1 88 ? -8.715 -8.111 15.224 1.00 92.62 88 ASN A C 1
ATOM 707 O O . ASN A 1 88 ? -8.039 -8.597 14.318 1.00 92.62 88 ASN A O 1
ATOM 711 N N . GLU A 1 89 ? -10.044 -8.203 15.240 1.00 89.50 89 GLU A N 1
ATOM 712 C CA . GLU A 1 89 ? -10.825 -8.755 14.130 1.00 89.50 89 GLU A CA 1
ATOM 713 C C . GLU A 1 89 ? -10.614 -7.924 12.856 1.00 89.50 89 GLU A C 1
ATOM 715 O O . GLU A 1 89 ? -10.222 -8.465 11.818 1.00 89.50 89 GLU A O 1
ATOM 720 N N . TYR A 1 90 ? -10.734 -6.597 12.958 1.00 87.69 90 TYR A N 1
ATOM 721 C CA . TYR A 1 90 ? -10.440 -5.668 11.864 1.00 87.69 90 TYR A CA 1
ATOM 722 C C . TYR A 1 90 ? -9.021 -5.826 11.312 1.00 87.69 90 TYR A C 1
ATOM 724 O O . TYR A 1 90 ? -8.806 -5.911 10.097 1.00 87.69 90 TYR A O 1
ATOM 732 N N . MET A 1 91 ? -8.041 -5.896 12.213 1.00 89.75 91 MET A N 1
ATOM 733 C CA . MET A 1 91 ? -6.641 -6.052 11.859 1.00 89.75 91 MET A CA 1
ATOM 734 C C . MET A 1 91 ? -6.410 -7.379 11.141 1.00 89.75 91 MET A C 1
ATOM 736 O O . MET A 1 91 ? -5.755 -7.383 10.108 1.00 89.75 91 MET A O 1
ATOM 740 N N . LYS A 1 92 ? -6.984 -8.497 11.603 1.00 89.25 92 LYS A N 1
ATOM 741 C CA . LYS A 1 92 ? -6.881 -9.793 10.907 1.00 89.25 92 LYS A CA 1
ATOM 742 C C . LYS A 1 92 ? -7.461 -9.732 9.495 1.00 89.25 92 LYS A C 1
ATOM 744 O O . LYS A 1 92 ? -6.836 -10.240 8.564 1.00 89.25 92 LYS A O 1
ATOM 749 N N . HIS A 1 93 ? -8.616 -9.088 9.322 1.00 85.12 93 HIS A N 1
ATOM 750 C CA . HIS A 1 93 ? -9.216 -8.895 8.000 1.00 85.12 93 HIS A CA 1
ATOM 751 C C . HIS A 1 93 ? -8.314 -8.075 7.071 1.00 85.12 93 HIS A C 1
ATOM 753 O O . HIS A 1 93 ? -8.086 -8.468 5.927 1.00 85.12 93 HIS A O 1
ATOM 759 N N . THR A 1 94 ? -7.744 -6.983 7.577 1.00 83.88 94 THR A N 1
ATOM 760 C CA . THR A 1 94 ? -6.863 -6.101 6.800 1.00 83.88 94 THR A CA 1
ATOM 761 C C . THR A 1 94 ? -5.514 -6.762 6.499 1.00 83.88 94 THR A C 1
ATOM 763 O O . THR A 1 94 ? -5.037 -6.728 5.366 1.00 83.88 94 THR A O 1
ATOM 766 N N . LEU A 1 95 ? -4.918 -7.434 7.487 1.00 90.12 95 LEU A N 1
ATOM 767 C CA . LEU A 1 95 ? -3.649 -8.147 7.348 1.00 90.12 95 LEU A CA 1
ATOM 768 C C . LEU A 1 95 ? -3.751 -9.295 6.351 1.00 90.12 95 LEU A C 1
ATOM 770 O O . LEU A 1 95 ? -2.819 -9.495 5.583 1.00 90.12 95 LEU A O 1
ATOM 774 N N . LYS A 1 96 ? -4.875 -10.023 6.306 1.00 87.44 96 LYS A N 1
ATOM 775 C CA . LYS A 1 96 ? -5.090 -11.060 5.289 1.00 87.44 96 LYS A CA 1
ATOM 776 C C . LYS A 1 96 ? -4.953 -10.480 3.878 1.00 87.44 96 LYS A C 1
ATOM 778 O O . LYS A 1 96 ? -4.243 -11.048 3.055 1.00 87.44 96 LYS A O 1
ATOM 783 N N . ALA A 1 97 ? -5.599 -9.347 3.608 1.00 86.75 97 ALA A N 1
ATOM 784 C CA . ALA A 1 97 ? -5.530 -8.690 2.305 1.00 86.75 97 ALA A CA 1
ATOM 785 C C . ALA A 1 97 ? -4.115 -8.162 1.995 1.00 86.75 97 ALA A C 1
ATOM 787 O O . ALA A 1 97 ? -3.601 -8.370 0.891 1.00 86.75 97 ALA A O 1
ATOM 788 N N . LEU A 1 98 ? -3.452 -7.564 2.991 1.00 89.69 98 LEU A N 1
ATOM 789 C CA . LEU A 1 98 ? -2.082 -7.064 2.869 1.00 89.69 98 LEU A CA 1
ATOM 790 C C . LEU A 1 98 ? -1.087 -8.191 2.582 1.00 89.69 98 LEU A C 1
ATOM 792 O O . LEU A 1 98 ? -0.308 -8.073 1.644 1.00 89.69 98 LEU A O 1
ATOM 796 N N . VAL A 1 99 ? -1.124 -9.288 3.342 1.00 92.38 99 VAL A N 1
ATOM 797 C CA . VAL A 1 99 ? -0.202 -10.423 3.175 1.00 92.38 99 VAL A CA 1
ATOM 798 C C . VAL A 1 99 ? -0.361 -11.043 1.792 1.00 92.38 99 VAL A C 1
ATOM 800 O O . VAL A 1 99 ? 0.637 -11.270 1.117 1.00 92.38 99 VAL A O 1
ATOM 803 N N . VAL A 1 100 ? -1.593 -11.255 1.319 1.00 91.19 100 VAL A N 1
ATOM 804 C CA . VAL A 1 100 ? -1.804 -11.793 -0.035 1.00 91.19 100 VAL A CA 1
ATOM 805 C C . VAL A 1 100 ? -1.282 -10.821 -1.099 1.00 91.19 100 VAL A C 1
ATOM 807 O O . VAL A 1 100 ? -0.597 -11.244 -2.028 1.00 91.19 100 VAL A O 1
ATOM 810 N N . SER A 1 101 ? -1.530 -9.518 -0.943 1.00 89.06 101 SER A N 1
ATOM 811 C CA . SER A 1 101 ? -0.993 -8.490 -1.847 1.00 89.06 101 SER A CA 1
ATOM 812 C C . SER A 1 101 ? 0.538 -8.459 -1.843 1.00 89.06 101 SER A C 1
ATOM 814 O O . SER A 1 101 ? 1.164 -8.356 -2.894 1.00 89.06 101 SER A O 1
ATOM 816 N N . MET A 1 102 ? 1.152 -8.587 -0.668 1.00 91.12 102 MET A N 1
ATOM 817 C CA . MET A 1 102 ? 2.601 -8.615 -0.503 1.00 91.12 102 MET A CA 1
ATOM 818 C C . MET A 1 102 ? 3.213 -9.851 -1.160 1.00 91.12 102 MET A C 1
ATOM 820 O O . MET A 1 102 ? 4.243 -9.722 -1.810 1.00 91.12 102 MET A O 1
ATOM 824 N N . LEU A 1 103 ? 2.579 -11.024 -1.053 1.00 91.44 103 LEU A N 1
ATOM 825 C CA . LEU A 1 103 ? 3.031 -12.236 -1.742 1.00 91.44 103 LEU A CA 1
ATOM 826 C C . LEU A 1 103 ? 3.038 -12.043 -3.261 1.00 91.44 103 LEU A C 1
ATOM 828 O O . LEU A 1 103 ? 4.019 -12.367 -3.920 1.00 91.44 103 LEU A O 1
ATOM 832 N N . VAL A 1 104 ? 1.976 -11.455 -3.807 1.00 89.75 104 VAL A N 1
ATOM 833 C CA . VAL A 1 104 ? 1.863 -11.149 -5.239 1.00 89.75 104 VAL A CA 1
ATOM 834 C C . VAL A 1 104 ? 2.960 -10.188 -5.692 1.00 89.75 104 VAL A C 1
ATOM 836 O O . VAL A 1 104 ? 3.642 -10.448 -6.682 1.00 89.75 104 VAL A O 1
ATOM 839 N N . ILE A 1 105 ? 3.159 -9.093 -4.956 1.00 89.69 105 ILE A N 1
ATOM 840 C CA . ILE A 1 105 ? 4.207 -8.117 -5.266 1.00 89.69 105 ILE A CA 1
ATOM 841 C C . ILE A 1 105 ? 5.583 -8.781 -5.145 1.00 89.69 105 ILE A C 1
ATOM 843 O O . ILE A 1 105 ? 6.395 -8.657 -6.052 1.00 89.69 105 ILE A O 1
ATOM 847 N N . SER A 1 106 ? 5.836 -9.548 -4.085 1.00 89.88 106 SER A N 1
ATOM 848 C CA . SER A 1 106 ? 7.112 -10.234 -3.857 1.00 89.88 106 SER A CA 1
ATOM 849 C C . SER A 1 106 ? 7.448 -11.280 -4.923 1.00 89.88 106 SER A C 1
ATOM 851 O O . SER A 1 106 ? 8.620 -11.614 -5.070 1.00 89.88 106 SER A O 1
ATOM 853 N N . LEU A 1 107 ? 6.460 -11.805 -5.651 1.00 88.38 107 LEU A N 1
ATOM 854 C CA . LEU A 1 107 ? 6.681 -12.725 -6.767 1.00 88.38 107 LEU A CA 1
ATOM 855 C C . LEU A 1 107 ? 7.146 -11.998 -8.034 1.00 88.38 107 LEU A C 1
ATOM 857 O O . LEU A 1 107 ? 8.020 -12.490 -8.740 1.00 88.38 107 LEU A O 1
A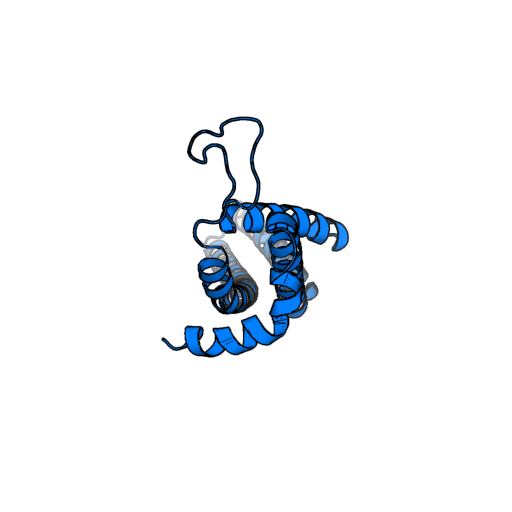TOM 861 N N . ILE A 1 108 ? 6.558 -10.835 -8.323 1.00 87.38 108 ILE A N 1
ATOM 862 C CA . ILE A 1 108 ? 6.731 -10.136 -9.606 1.00 87.38 108 ILE A CA 1
ATOM 863 C C . ILE A 1 108 ? 7.827 -9.065 -9.521 1.00 87.38 108 ILE A C 1
ATOM 865 O O . ILE A 1 108 ? 8.599 -8.884 -10.460 1.00 87.38 108 ILE A O 1
ATOM 869 N N . LEU A 1 109 ? 7.928 -8.361 -8.392 1.00 88.69 109 LEU A N 1
ATOM 870 C CA . LEU A 1 109 ? 8.826 -7.220 -8.216 1.00 88.69 109 LEU A CA 1
ATOM 871 C C . LEU A 1 109 ? 10.318 -7.578 -8.382 1.00 88.69 109 LEU A C 1
ATOM 873 O O . LEU A 1 109 ? 11.013 -6.807 -9.041 1.00 88.69 109 LEU A O 1
ATOM 877 N N . PRO A 1 110 ? 10.832 -8.722 -7.875 1.00 90.06 110 PRO A N 1
ATOM 878 C CA . PRO A 1 110 ? 12.226 -9.112 -8.106 1.00 90.06 110 PRO A CA 1
ATOM 879 C C . PRO A 1 110 ? 12.551 -9.336 -9.587 1.00 90.06 110 PRO A C 1
ATOM 881 O O . PRO A 1 110 ? 13.625 -8.949 -10.040 1.00 90.06 110 PRO A O 1
ATOM 884 N N . TRP A 1 111 ? 11.610 -9.900 -10.352 1.00 90.12 111 TRP A N 1
ATOM 885 C CA . TRP A 1 111 ? 11.776 -10.101 -11.792 1.00 90.12 111 TRP A CA 1
ATOM 886 C C . TRP A 1 111 ? 11.843 -8.764 -12.542 1.00 90.12 111 TRP A C 1
ATOM 888 O O . TRP A 1 111 ? 12.756 -8.554 -13.339 1.00 90.12 111 TRP A O 1
ATOM 898 N N . VAL A 1 112 ? 10.937 -7.825 -12.233 1.00 88.94 112 VAL A N 1
ATOM 899 C CA . VAL A 1 112 ? 10.988 -6.460 -12.794 1.00 88.94 112 VAL A CA 1
ATOM 900 C C . VAL A 1 112 ? 12.310 -5.787 -12.427 1.00 88.94 112 VAL A C 1
ATOM 902 O O . VAL A 1 112 ? 12.947 -5.162 -13.273 1.00 88.94 112 VAL A O 1
ATOM 905 N N . GLY A 1 113 ? 12.744 -5.950 -11.177 1.00 89.00 113 GLY A N 1
ATOM 906 C CA . GLY A 1 113 ? 13.974 -5.356 -10.685 1.00 89.00 113 GLY A CA 1
ATOM 907 C C . GLY A 1 113 ? 15.226 -5.859 -11.378 1.00 89.00 113 GLY A C 1
ATOM 908 O O . GLY A 1 113 ? 16.104 -5.049 -11.653 1.00 89.00 113 GLY A O 1
ATOM 909 N N . GLU A 1 114 ? 15.290 -7.146 -11.711 1.00 88.62 114 GLU A N 1
ATOM 910 C CA . GLU A 1 114 ? 16.403 -7.706 -12.479 1.00 88.62 114 GLU A CA 1
ATOM 911 C C . GLU A 1 114 ? 16.344 -7.271 -13.950 1.00 88.62 114 GLU A C 1
ATOM 913 O O . GLU A 1 114 ? 17.362 -6.889 -14.524 1.00 88.62 114 GLU A O 1
ATOM 918 N N . LYS A 1 115 ? 15.144 -7.240 -14.550 1.00 87.19 115 LYS A N 1
ATOM 919 C CA . LYS A 1 115 ? 14.957 -6.872 -15.962 1.00 87.19 115 LYS A CA 1
ATOM 920 C C . LYS A 1 115 ? 15.301 -5.413 -16.258 1.00 87.19 115 LYS A C 1
ATOM 922 O O . LYS A 1 115 ? 15.853 -5.118 -17.314 1.00 87.19 115 LYS A O 1
ATOM 927 N N . TYR A 1 116 ? 14.959 -4.511 -15.341 1.00 86.88 116 TYR A N 1
ATOM 928 C CA . TYR A 1 116 ? 15.137 -3.066 -15.503 1.00 86.88 116 TYR A CA 1
ATOM 929 C C . TYR A 1 116 ? 16.262 -2.494 -14.630 1.00 86.88 116 TYR A C 1
ATOM 931 O O . TYR A 1 116 ? 16.350 -1.280 -14.427 1.00 86.88 116 TYR A O 1
ATOM 939 N N . LYS A 1 117 ? 17.139 -3.355 -14.103 1.00 86.31 117 LYS A N 1
ATOM 940 C CA . LYS A 1 117 ? 18.261 -2.951 -13.256 1.00 86.31 117 LYS A CA 1
ATOM 941 C C . LYS A 1 117 ? 19.204 -2.009 -14.001 1.00 86.31 117 LYS A C 1
ATOM 943 O O . LYS A 1 117 ? 19.702 -2.341 -15.070 1.00 86.31 117 LYS A O 1
ATOM 948 N N . GLY A 1 118 ? 19.475 -0.843 -13.416 1.00 81.75 118 GLY A N 1
ATOM 949 C CA . GLY A 1 118 ? 20.385 0.147 -14.001 1.00 81.75 118 GLY A CA 1
ATOM 950 C C . GLY A 1 118 ? 19.849 0.846 -15.255 1.00 81.75 118 GLY A C 1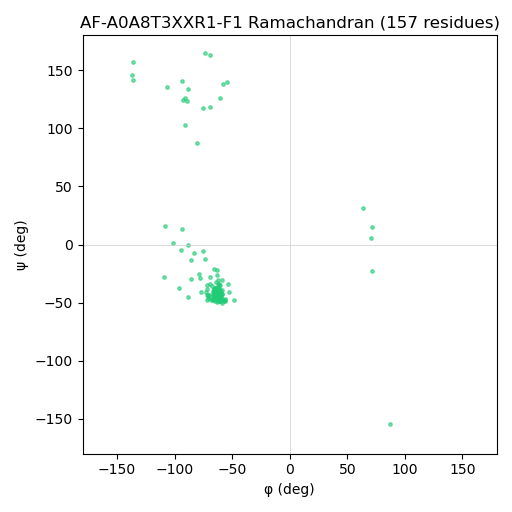
ATOM 951 O O . GLY A 1 118 ? 20.581 1.619 -15.867 1.00 81.75 118 GLY A O 1
ATOM 952 N N . LEU A 1 119 ? 18.590 0.602 -15.639 1.00 84.12 119 LEU A N 1
ATOM 953 C CA . LEU A 1 119 ? 17.942 1.313 -16.734 1.00 84.12 119 LEU A CA 1
ATOM 954 C C . LEU A 1 119 ? 17.211 2.539 -16.195 1.00 84.12 119 LEU A C 1
ATOM 956 O O . LEU A 1 119 ? 16.339 2.435 -15.331 1.00 84.12 119 LEU A O 1
ATOM 960 N N . THR A 1 120 ? 17.515 3.701 -16.767 1.00 84.81 120 THR A N 1
ATOM 961 C CA . THR A 1 120 ? 16.711 4.901 -16.549 1.00 84.81 120 THR A CA 1
ATOM 962 C C . THR A 1 120 ? 15.359 4.722 -17.226 1.00 84.81 120 THR A C 1
ATOM 964 O O . THR A 1 120 ? 15.275 4.555 -18.445 1.00 84.81 120 THR A O 1
ATOM 967 N N . VAL A 1 121 ? 14.296 4.749 -16.424 1.00 85.19 121 VAL A N 1
ATOM 968 C CA . VAL A 1 121 ? 12.925 4.589 -16.911 1.00 85.19 121 VAL A CA 1
ATOM 969 C C . VAL A 1 121 ? 12.350 5.938 -17.307 1.00 85.19 121 VAL A C 1
ATOM 971 O O . VAL A 1 121 ? 11.801 6.052 -18.394 1.00 85.19 121 VAL A O 1
ATOM 974 N N . ALA A 1 122 ? 12.526 6.972 -16.485 1.00 83.81 122 ALA A N 1
ATOM 975 C CA . ALA A 1 122 ? 12.127 8.335 -16.828 1.00 83.81 122 ALA A CA 1
ATOM 976 C C . ALA A 1 122 ? 13.201 9.342 -16.410 1.00 83.81 122 ALA A C 1
ATOM 978 O O . ALA A 1 122 ? 13.861 9.164 -15.390 1.00 83.81 122 ALA A O 1
ATOM 979 N N . SER A 1 123 ? 13.372 10.410 -17.185 1.00 83.62 123 SER A N 1
ATOM 980 C CA . SER A 1 123 ? 14.296 11.503 -16.869 1.00 83.62 123 SER A CA 1
ATOM 981 C C . SER A 1 123 ? 13.510 12.729 -16.423 1.00 83.62 123 SER A C 1
ATOM 983 O O . SER A 1 123 ? 12.509 13.089 -17.042 1.00 83.62 123 SER A O 1
ATOM 985 N N . LEU A 1 124 ? 13.961 13.372 -15.349 1.00 82.62 124 LEU A N 1
ATOM 986 C CA . LEU A 1 124 ? 13.359 14.594 -14.835 1.00 82.62 124 LEU A CA 1
ATOM 987 C C . LEU A 1 124 ? 14.062 15.830 -15.412 1.00 82.62 124 LEU A C 1
ATOM 989 O O . LEU A 1 124 ? 15.292 15.854 -15.487 1.00 82.62 124 LEU A O 1
ATOM 993 N N . PRO A 1 125 ? 13.313 16.897 -15.748 1.00 82.06 125 PRO A N 1
ATOM 994 C CA . PRO A 1 125 ? 13.905 18.159 -16.191 1.00 82.06 125 PRO A CA 1
ATOM 995 C C . PRO A 1 125 ? 14.523 18.974 -15.038 1.00 82.06 125 PRO A C 1
ATOM 997 O O . PRO A 1 125 ? 15.138 20.008 -15.277 1.00 82.06 125 PRO A O 1
ATOM 1000 N N . PHE A 1 126 ? 14.367 18.527 -13.790 1.00 83.12 126 PHE A N 1
ATOM 1001 C CA . PHE A 1 126 ? 14.913 19.145 -12.581 1.00 83.12 126 PHE A CA 1
ATOM 1002 C C . PHE A 1 126 ? 15.506 18.075 -11.656 1.00 83.12 126 PHE A C 1
ATOM 1004 O O . PHE A 1 126 ? 15.138 16.905 -11.736 1.00 83.12 126 PHE A O 1
ATOM 1011 N N . ASN A 1 127 ? 16.430 18.472 -10.779 1.00 82.38 127 ASN A N 1
ATOM 1012 C CA . ASN A 1 127 ? 17.084 17.558 -9.845 1.00 82.38 127 ASN A CA 1
ATOM 1013 C C . ASN A 1 127 ? 16.286 17.461 -8.540 1.00 82.38 127 ASN A C 1
ATOM 1015 O O . ASN A 1 127 ? 16.056 18.482 -7.888 1.00 82.38 127 ASN A O 1
ATOM 1019 N N . LEU A 1 128 ? 15.882 16.254 -8.143 1.00 81.69 128 LEU A N 1
ATOM 1020 C CA . LEU A 1 128 ? 15.264 16.039 -6.837 1.00 81.69 128 LEU A CA 1
ATOM 1021 C C . LEU A 1 128 ? 16.339 15.752 -5.780 1.00 81.69 128 LEU A C 1
ATOM 1023 O O . LEU A 1 128 ? 17.205 14.901 -6.013 1.00 81.69 128 LEU A O 1
ATOM 1027 N N . PRO A 1 129 ? 16.274 16.385 -4.592 1.00 75.19 129 PRO A N 1
ATOM 1028 C CA . PRO A 1 129 ? 17.140 15.997 -3.487 1.00 75.19 129 PRO A CA 1
ATOM 1029 C C . PRO A 1 129 ? 16.903 14.513 -3.159 1.00 75.19 129 PRO A C 1
ATOM 1031 O O . PRO A 1 129 ? 15.766 14.045 -3.172 1.00 75.19 129 PRO A O 1
ATOM 1034 N N . PHE A 1 130 ? 17.985 13.772 -2.905 1.00 78.00 130 PHE A N 1
ATOM 1035 C CA . PHE A 1 130 ? 18.028 12.320 -2.634 1.00 78.00 130 PHE A CA 1
ATOM 1036 C C . PHE A 1 130 ? 17.755 11.367 -3.814 1.00 78.00 130 PHE A C 1
ATOM 1038 O O . PHE A 1 130 ? 18.204 10.227 -3.750 1.00 78.00 130 PHE A O 1
ATOM 1045 N N . VAL A 1 131 ? 17.072 11.798 -4.881 1.00 74.38 131 VAL A N 1
ATOM 1046 C CA . VAL A 1 131 ? 16.661 10.920 -6.003 1.00 74.38 131 VAL A CA 1
ATOM 1047 C C . VAL A 1 131 ? 17.446 11.182 -7.295 1.00 74.38 131 VAL A C 1
ATOM 1049 O O . VAL A 1 131 ? 17.658 10.262 -8.080 1.00 74.38 131 VAL A O 1
ATOM 1052 N N . GLY A 1 132 ? 17.933 12.404 -7.514 1.00 80.38 132 GLY A N 1
ATOM 1053 C CA . GLY A 1 132 ? 18.711 12.736 -8.707 1.00 80.38 132 GLY A CA 1
ATOM 1054 C C . GLY A 1 132 ? 17.858 13.169 -9.909 1.00 80.38 132 GLY A C 1
ATOM 1055 O O . GLY A 1 132 ? 16.738 13.666 -9.763 1.00 80.38 132 GLY A O 1
ATOM 1056 N N . HIS A 1 133 ? 18.414 12.976 -11.112 1.00 80.38 133 HIS A N 1
ATOM 1057 C CA . HIS A 1 133 ? 17.837 13.389 -12.405 1.00 80.38 133 HIS A CA 1
ATOM 1058 C C . HIS A 1 133 ? 17.017 12.301 -13.116 1.00 80.38 133 HIS A C 1
ATOM 1060 O O . HIS A 1 133 ? 16.442 12.546 -14.178 1.00 80.38 133 HIS A O 1
ATOM 1066 N N . SER A 1 134 ? 16.980 11.088 -12.572 1.00 80.50 134 SER A N 1
ATOM 1067 C CA . SER A 1 134 ? 16.385 9.926 -13.225 1.00 80.50 134 SER A CA 1
ATOM 1068 C C . SER A 1 134 ? 15.537 9.125 -12.254 1.00 80.50 134 SER A C 1
ATOM 1070 O O . SER A 1 134 ? 15.901 8.933 -11.098 1.00 80.50 134 SER A O 1
ATOM 1072 N N . PHE A 1 135 ? 14.418 8.619 -12.750 1.00 84.06 135 PHE A N 1
ATOM 1073 C CA . PHE A 1 135 ? 13.629 7.607 -12.081 1.00 84.06 135 PHE A CA 1
ATOM 1074 C C . PHE A 1 135 ? 14.041 6.221 -12.542 1.00 84.06 135 PHE A C 1
ATOM 1076 O O . PHE A 1 135 ? 13.975 5.886 -13.730 1.00 84.06 135 PHE A O 1
ATOM 1083 N N . ASP A 1 136 ? 14.389 5.412 -11.553 1.00 86.75 136 ASP A N 1
ATOM 1084 C CA . ASP A 1 136 ? 14.492 3.972 -11.693 1.00 86.75 136 ASP A CA 1
ATOM 1085 C C . ASP A 1 136 ? 13.098 3.345 -11.768 1.00 86.75 136 ASP A C 1
ATOM 1087 O O . ASP A 1 136 ? 12.079 3.938 -11.387 1.00 86.75 136 ASP A O 1
ATOM 1091 N N . TRP A 1 137 ? 13.059 2.094 -12.216 1.00 87.62 137 TRP A N 1
ATOM 1092 C CA . TRP A 1 137 ? 11.834 1.308 -12.339 1.00 87.62 137 TRP A CA 1
ATOM 1093 C C . TRP A 1 137 ? 11.017 1.246 -11.040 1.00 87.62 137 TRP A C 1
ATOM 1095 O O . TRP A 1 137 ? 9.790 1.258 -11.102 1.00 87.62 137 TRP A O 1
ATOM 1105 N N . LEU A 1 138 ? 11.671 1.228 -9.871 1.00 88.94 138 LEU A N 1
ATOM 1106 C CA . LEU A 1 138 ? 10.998 1.127 -8.574 1.00 88.9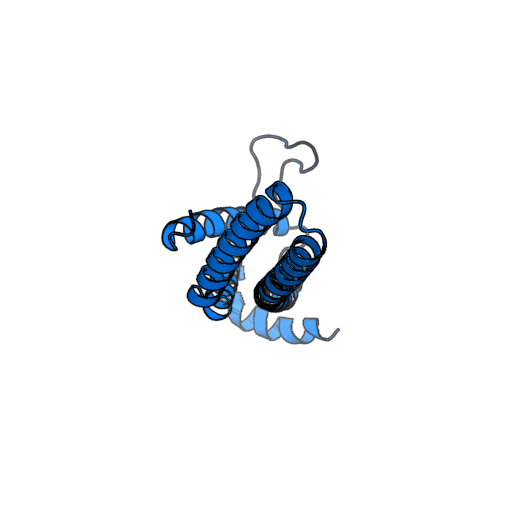4 138 LEU A CA 1
ATOM 1107 C C . LEU A 1 138 ? 10.225 2.407 -8.235 1.00 88.94 138 LEU A C 1
ATOM 1109 O O . LEU A 1 138 ? 9.072 2.344 -7.811 1.00 88.94 138 LEU A O 1
ATOM 1113 N N . LEU A 1 139 ? 10.848 3.570 -8.445 1.00 88.56 139 LEU A N 1
ATOM 1114 C CA . LEU A 1 139 ? 10.208 4.867 -8.221 1.00 88.56 139 LEU A CA 1
ATOM 1115 C C . LEU A 1 139 ? 9.079 5.092 -9.222 1.00 88.56 139 LEU A C 1
ATOM 1117 O O . LEU A 1 139 ? 7.999 5.539 -8.840 1.00 88.56 139 LEU A O 1
ATOM 1121 N N . TRP A 1 140 ? 9.302 4.723 -10.485 1.00 89.50 140 TRP A N 1
ATOM 1122 C CA . TRP A 1 140 ? 8.265 4.787 -11.509 1.00 89.50 140 TRP A CA 1
ATOM 1123 C C . TRP A 1 140 ? 7.066 3.893 -11.166 1.00 89.50 140 TRP A C 1
ATOM 1125 O O . TRP A 1 140 ? 5.926 4.358 -11.199 1.00 89.50 140 TRP A O 1
ATOM 1135 N N . TYR A 1 141 ? 7.312 2.648 -10.743 1.00 90.19 141 TYR A N 1
ATOM 1136 C CA . TYR A 1 141 ? 6.277 1.738 -10.249 1.00 90.19 141 TYR A CA 1
ATOM 1137 C C . TYR A 1 141 ? 5.492 2.348 -9.087 1.00 90.19 141 TYR A C 1
ATOM 1139 O O . TYR A 1 141 ? 4.261 2.356 -9.109 1.00 90.19 141 TYR A O 1
ATOM 1147 N N . PHE A 1 142 ? 6.190 2.901 -8.094 1.00 89.69 142 PHE A N 1
ATOM 1148 C CA . PHE A 1 142 ? 5.551 3.504 -6.933 1.00 89.69 142 PHE A CA 1
ATOM 1149 C C . PHE A 1 142 ? 4.640 4.675 -7.329 1.00 89.69 142 PHE A C 1
ATOM 1151 O O . PHE A 1 142 ? 3.479 4.701 -6.924 1.00 89.69 142 PHE A O 1
ATOM 1158 N N . LEU A 1 143 ? 5.102 5.582 -8.195 1.00 90.19 143 LEU A N 1
ATOM 1159 C C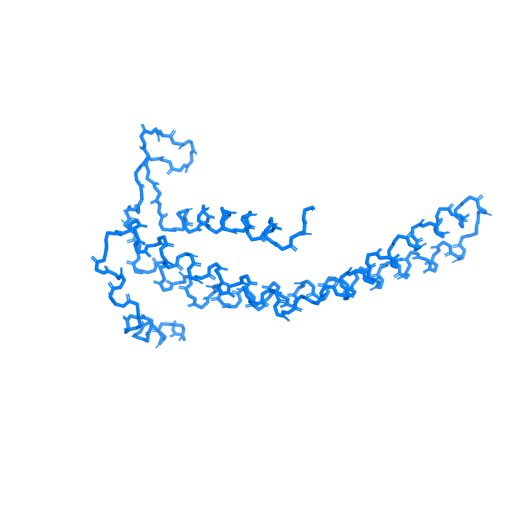A . LEU A 1 143 ? 4.302 6.708 -8.696 1.00 90.19 143 LEU A CA 1
ATOM 1160 C C . LEU A 1 143 ? 3.042 6.252 -9.446 1.00 90.19 143 LEU A C 1
ATOM 1162 O O . LEU A 1 143 ? 1.942 6.754 -9.189 1.00 90.19 143 LEU A O 1
ATOM 1166 N N . VAL A 1 144 ? 3.178 5.275 -10.344 1.00 91.00 144 VAL A N 1
ATOM 1167 C CA . VAL A 1 144 ? 2.035 4.700 -11.071 1.00 91.00 144 VAL A CA 1
ATOM 1168 C C . VAL A 1 144 ? 1.068 4.019 -10.098 1.00 91.00 144 VAL A C 1
ATOM 1170 O O . VAL A 1 144 ? -0.141 4.222 -10.179 1.00 91.00 144 VAL A O 1
ATOM 1173 N N . SER A 1 145 ? 1.579 3.266 -9.123 1.00 89.44 145 SER A N 1
ATOM 1174 C CA . SER A 1 145 ? 0.737 2.582 -8.138 1.00 89.44 145 SER A CA 1
ATOM 1175 C C . SER A 1 145 ? -0.038 3.556 -7.242 1.00 89.44 145 SER A C 1
ATOM 1177 O O . SER A 1 145 ? -1.219 3.334 -6.976 1.00 89.44 145 SER A O 1
ATOM 1179 N N . LEU A 1 146 ? 0.577 4.674 -6.834 1.00 89.62 146 LEU A N 1
ATOM 1180 C CA . LEU A 1 146 ? -0.075 5.716 -6.039 1.00 89.62 146 LEU A CA 1
ATOM 1181 C C . LEU A 1 146 ? -1.191 6.410 -6.818 1.00 89.62 146 LEU A C 1
ATOM 1183 O O . LEU A 1 146 ? -2.296 6.578 -6.301 1.00 89.62 146 LEU A O 1
ATOM 1187 N N . THR A 1 147 ? -0.915 6.799 -8.065 1.00 90.06 147 THR A N 1
ATOM 1188 C CA . THR A 1 147 ? -1.907 7.466 -8.921 1.00 90.06 147 THR A CA 1
ATOM 1189 C C . THR A 1 147 ? -3.093 6.550 -9.212 1.00 90.06 147 THR A C 1
ATOM 1191 O O . THR A 1 147 ? -4.241 6.956 -9.029 1.00 90.06 147 THR A O 1
ATOM 1194 N N . LEU A 1 148 ? -2.845 5.288 -9.566 1.00 88.50 148 LEU A N 1
ATOM 1195 C CA . LEU A 1 148 ? -3.905 4.299 -9.760 1.00 88.50 148 LEU A CA 1
ATOM 1196 C C . LEU A 1 148 ? -4.654 3.978 -8.467 1.00 88.50 148 LEU A C 1
ATOM 1198 O O . LEU A 1 148 ? -5.872 3.821 -8.503 1.00 88.50 148 LEU A O 1
ATOM 1202 N N . GLY A 1 149 ? -3.965 3.922 -7.328 1.00 85.31 149 GLY A N 1
ATOM 1203 C CA . GLY A 1 149 ? -4.586 3.745 -6.017 1.00 85.31 149 GLY A CA 1
ATOM 1204 C C . GLY A 1 149 ? -5.547 4.885 -5.681 1.00 85.31 149 GLY A C 1
ATOM 1205 O O . GLY A 1 149 ? -6.672 4.640 -5.245 1.00 85.31 149 GLY A O 1
ATOM 1206 N N . TRP A 1 150 ? -5.151 6.130 -5.956 1.00 85.75 150 TRP A N 1
ATOM 1207 C CA . TRP A 1 150 ? -6.022 7.294 -5.792 1.00 85.75 150 TRP A CA 1
ATOM 1208 C C . TRP A 1 150 ? -7.270 7.207 -6.682 1.00 85.75 150 TRP A C 1
ATOM 1210 O O . TRP A 1 150 ? -8.391 7.370 -6.193 1.00 85.75 150 TRP A O 1
ATOM 1220 N N . ILE A 1 151 ? -7.096 6.871 -7.966 1.00 86.62 151 ILE A N 1
ATOM 1221 C CA . ILE A 1 151 ? -8.210 6.679 -8.909 1.00 86.62 151 ILE A CA 1
ATOM 1222 C C . ILE A 1 151 ? -9.137 5.557 -8.424 1.00 86.62 151 ILE A C 1
ATOM 1224 O O . ILE A 1 151 ? -10.357 5.721 -8.400 1.00 86.62 151 ILE A O 1
ATOM 1228 N N . ALA A 1 152 ? -8.573 4.433 -7.988 1.00 81.44 152 ALA A N 1
ATOM 1229 C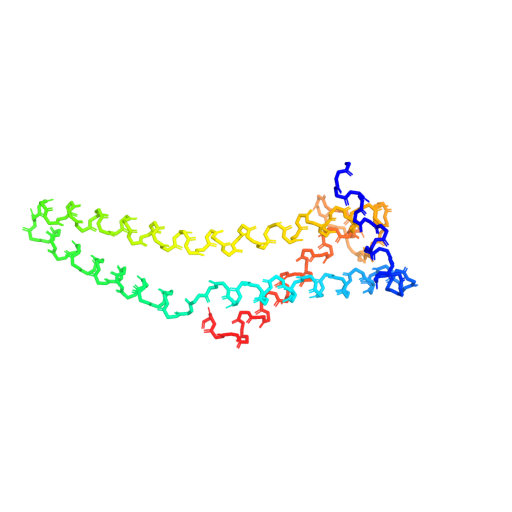 CA . ALA A 1 152 ? -9.316 3.287 -7.485 1.00 81.44 152 ALA A CA 1
ATOM 1230 C C . ALA A 1 152 ? -10.163 3.643 -6.258 1.00 81.44 152 ALA A C 1
ATOM 1232 O O . ALA A 1 152 ? -11.359 3.357 -6.235 1.00 81.44 152 ALA A O 1
ATOM 1233 N N . ASN A 1 153 ? -9.587 4.331 -5.271 1.00 77.12 153 ASN A N 1
ATOM 1234 C CA . ASN A 1 153 ? -10.312 4.757 -4.072 1.00 77.12 153 ASN A CA 1
ATOM 1235 C C . ASN A 1 153 ? -11.509 5.656 -4.406 1.00 77.12 153 ASN A C 1
ATOM 1237 O O . ASN A 1 153 ? -12.588 5.480 -3.832 1.00 77.12 153 ASN A O 1
ATOM 1241 N N . LYS A 1 154 ? -11.343 6.555 -5.385 1.00 80.44 154 LYS A N 1
ATOM 1242 C CA . LYS A 1 154 ? -12.419 7.417 -5.881 1.00 80.44 154 LYS A CA 1
ATOM 1243 C C . LYS A 1 154 ? -13.514 6.624 -6.596 1.00 80.44 154 LYS A C 1
ATOM 1245 O O . LYS A 1 154 ? -14.692 6.853 -6.341 1.00 80.44 154 LYS A O 1
ATOM 1250 N N . MET A 1 155 ? -13.148 5.661 -7.445 1.00 75.88 155 MET A N 1
ATOM 1251 C CA . MET A 1 155 ? -14.119 4.790 -8.124 1.00 75.88 155 MET A CA 1
ATOM 1252 C C . MET A 1 155 ? -14.904 3.904 -7.151 1.00 75.88 155 MET A C 1
ATOM 1254 O O . MET A 1 155 ? -16.065 3.588 -7.398 1.00 75.88 155 MET A O 1
ATOM 1258 N N . PHE A 1 156 ? -14.288 3.485 -6.045 1.00 67.94 156 PHE A N 1
ATOM 1259 C CA . PHE A 1 156 ? -14.912 2.573 -5.089 1.00 67.94 156 PHE A CA 1
ATOM 1260 C C . PHE A 1 156 ? -15.730 3.258 -3.989 1.00 67.94 156 PHE A C 1
ATOM 1262 O O . PHE A 1 156 ? -16.320 2.539 -3.174 1.00 67.94 156 PHE A O 1
ATOM 1269 N N . GLY A 1 157 ? -15.795 4.596 -3.981 1.00 62.31 157 GLY A N 1
ATOM 1270 C CA . GLY A 1 157 ? -16.571 5.370 -3.008 1.00 62.31 157 GLY A CA 1
ATOM 1271 C C . GLY A 1 157 ? -16.069 5.202 -1.573 1.00 62.31 157 GLY A C 1
ATOM 1272 O O . GLY A 1 157 ? -16.867 5.188 -0.644 1.00 62.31 157 GLY A O 1
ATOM 1273 N N . VAL A 1 158 ? -14.759 4.988 -1.396 1.00 61.03 158 VAL A N 1
ATOM 1274 C CA . VAL A 1 158 ? -14.107 4.843 -0.076 1.00 61.03 158 VAL A CA 1
ATOM 1275 C C . VAL A 1 158 ? -13.556 6.195 0.416 1.00 61.03 158 VAL A C 1
ATOM 1277 O O . VAL A 1 158 ? -12.760 6.247 1.347 1.00 61.03 158 VAL A O 1
ATOM 1280 N N . SER A 1 159 ? -13.965 7.296 -0.220 1.00 40.81 159 SER A N 1
ATOM 1281 C CA . SER A 1 159 ? -13.672 8.678 0.191 1.00 40.81 159 SER A CA 1
ATOM 1282 C C . SER A 1 159 ? -14.890 9.290 0.860 1.00 40.81 159 SER A C 1
ATOM 1284 O O . SER A 1 159 ? -15.984 9.132 0.275 1.00 40.81 159 SER A O 1
#